Protein AF-A0A151WN27-F1 (afdb_monomer)

Structure (mmCIF, N/CA/C/O backbone):
data_AF-A0A151WN27-F1
#
_entry.id   AF-A0A151WN27-F1
#
loop_
_atom_site.group_PDB
_atom_site.id
_atom_site.type_symbol
_atom_site.label_atom_id
_atom_site.label_alt_id
_atom_site.label_comp_id
_atom_site.label_asym_id
_atom_site.label_entity_id
_atom_site.label_seq_id
_atom_site.pdbx_PDB_ins_code
_atom_site.Cartn_x
_atom_site.Cartn_y
_atom_site.Cartn_z
_atom_site.occupancy
_atom_site.B_iso_or_equiv
_atom_site.auth_seq_id
_atom_site.auth_comp_id
_atom_site.auth_asym_id
_atom_site.auth_atom_id
_atom_site.pdbx_PDB_model_num
ATOM 1 N N . MET A 1 1 ? -9.977 -2.188 6.586 1.00 88.25 1 MET A N 1
ATOM 2 C CA . MET A 1 1 ? -9.672 -2.296 5.140 1.00 88.25 1 MET A CA 1
ATOM 3 C C . MET A 1 1 ? -8.183 -2.071 4.954 1.00 88.25 1 MET A C 1
ATOM 5 O O . MET A 1 1 ? -7.640 -1.204 5.632 1.00 88.25 1 MET A O 1
ATOM 9 N N . ASN A 1 2 ? -7.547 -2.864 4.099 1.00 93.75 2 ASN A N 1
ATOM 10 C CA . ASN A 1 2 ? -6.131 -2.762 3.738 1.00 93.75 2 ASN A CA 1
ATOM 11 C C . ASN A 1 2 ? -6.013 -2.983 2.215 1.00 93.75 2 ASN A C 1
ATOM 13 O O . ASN A 1 2 ? -6.877 -3.652 1.642 1.00 93.75 2 ASN A O 1
ATOM 17 N N . ALA A 1 3 ? -5.002 -2.423 1.561 1.00 96.06 3 ALA A N 1
ATOM 18 C CA . ALA A 1 3 ? -4.639 -2.762 0.192 1.00 96.06 3 ALA A CA 1
ATOM 19 C C . ALA A 1 3 ? -3.129 -2.873 0.005 1.00 96.06 3 ALA A C 1
ATOM 21 O O . ALA A 1 3 ? -2.354 -2.182 0.662 1.00 96.06 3 ALA A O 1
ATOM 22 N N . ILE A 1 4 ? -2.749 -3.707 -0.958 1.00 97.31 4 ILE A N 1
ATOM 23 C CA . ILE A 1 4 ? -1.403 -3.754 -1.515 1.00 97.31 4 ILE A CA 1
ATOM 24 C C . ILE A 1 4 ? -1.412 -2.990 -2.832 1.00 97.31 4 ILE A C 1
ATOM 26 O O . ILE A 1 4 ? -2.273 -3.228 -3.685 1.00 97.31 4 ILE A O 1
ATOM 30 N N . PHE A 1 5 ? -0.441 -2.104 -2.993 1.00 96.56 5 PHE A N 1
ATOM 31 C CA . PHE A 1 5 ? -0.191 -1.337 -4.201 1.00 96.56 5 PHE A CA 1
ATOM 32 C C . PHE A 1 5 ? 1.016 -1.917 -4.923 1.00 96.56 5 PHE A C 1
ATOM 34 O O . PHE A 1 5 ? 1.958 -2.360 -4.275 1.00 96.56 5 PHE A O 1
ATOM 41 N N . HIS A 1 6 ? 0.974 -1.917 -6.249 1.00 96.75 6 HIS A N 1
ATOM 42 C CA . HIS A 1 6 ? 2.078 -2.327 -7.104 1.00 96.75 6 HIS A CA 1
ATOM 43 C C . HIS A 1 6 ? 2.456 -1.177 -8.032 1.00 96.75 6 HIS A C 1
ATOM 45 O O . HIS A 1 6 ? 1.628 -0.714 -8.817 1.00 96.75 6 HIS A O 1
ATOM 51 N N . TYR A 1 7 ? 3.716 -0.764 -7.980 1.00 94.88 7 TYR A N 1
ATOM 52 C CA . TYR A 1 7 ? 4.278 0.267 -8.842 1.00 94.88 7 TYR A CA 1
ATOM 53 C C . TYR A 1 7 ? 5.344 -0.360 -9.734 1.00 94.88 7 TYR A C 1
ATOM 55 O O . TYR A 1 7 ? 6.431 -0.682 -9.270 1.00 94.88 7 TYR A O 1
ATOM 63 N N . GLY A 1 8 ? 5.039 -0.538 -11.015 1.00 94.94 8 GLY A N 1
ATOM 64 C CA . GLY A 1 8 ? 5.943 -1.188 -11.961 1.00 94.94 8 GLY A CA 1
ATOM 65 C C . GLY A 1 8 ? 5.269 -1.443 -13.302 1.00 94.94 8 GLY A C 1
ATOM 66 O O . GLY A 1 8 ? 4.047 -1.337 -13.423 1.00 94.94 8 GLY A O 1
ATOM 67 N N . SER A 1 9 ? 6.068 -1.764 -14.315 1.00 92.81 9 SER A N 1
ATOM 68 C CA . SER A 1 9 ? 5.593 -2.121 -15.661 1.00 92.81 9 SER A CA 1
ATOM 69 C C . SER A 1 9 ? 5.040 -3.549 -15.720 1.00 92.81 9 SER A C 1
ATOM 71 O O . SER A 1 9 ? 4.129 -3.826 -16.501 1.00 92.81 9 SER A O 1
ATOM 73 N N . CYS A 1 10 ? 5.570 -4.452 -14.892 1.00 92.69 10 CYS A N 1
ATOM 74 C CA . CYS A 1 10 ? 5.176 -5.854 -14.793 1.00 92.69 10 CYS A CA 1
ATOM 75 C C . CYS A 1 10 ? 5.439 -6.396 -13.377 1.00 92.69 10 CYS A C 1
ATOM 77 O O . CYS A 1 10 ? 6.019 -5.709 -12.543 1.00 92.69 10 CYS A O 1
ATOM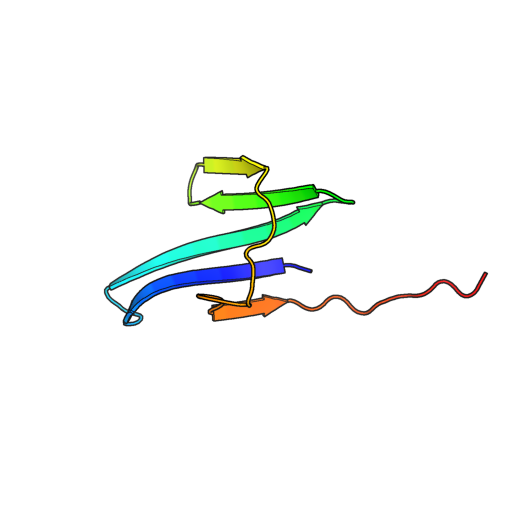 79 N N . VAL A 1 11 ? 5.016 -7.636 -13.112 1.00 90.56 11 VAL A N 1
ATOM 80 C CA . VAL A 1 11 ? 5.137 -8.279 -11.787 1.00 90.56 11 VAL A CA 1
ATOM 81 C C . VAL A 1 11 ? 6.576 -8.618 -11.381 1.00 90.56 11 VAL A C 1
ATOM 83 O O . VAL A 1 11 ? 6.835 -8.828 -10.201 1.00 90.56 11 VAL A O 1
ATOM 86 N N . GLU A 1 12 ? 7.496 -8.703 -12.343 1.00 95.19 12 GLU A N 1
ATOM 87 C CA . GLU A 1 12 ? 8.912 -9.023 -12.104 1.00 95.19 12 GLU A CA 1
ATOM 88 C C . GLU A 1 12 ? 9.746 -7.765 -11.812 1.00 95.19 12 GLU A C 1
ATOM 90 O O . GLU A 1 12 ? 10.771 -7.842 -11.141 1.00 95.19 12 GLU A O 1
ATOM 95 N N . GLU A 1 13 ? 9.288 -6.601 -12.284 1.00 93.62 13 GLU A N 1
ATOM 96 C CA . GLU A 1 13 ? 9.987 -5.314 -12.211 1.00 93.62 13 GLU A CA 1
ATOM 97 C C . GLU A 1 13 ? 9.082 -4.255 -11.570 1.00 93.62 13 GLU A C 1
ATOM 99 O O . GLU A 1 13 ? 8.666 -3.272 -12.196 1.00 93.62 13 GLU A O 1
ATOM 104 N N . GLY A 1 14 ? 8.743 -4.471 -10.302 1.00 95.56 14 GLY A N 1
ATOM 105 C CA . GLY A 1 14 ? 7.891 -3.555 -9.562 1.00 95.56 14 GLY A CA 1
ATOM 106 C C . GLY A 1 14 ? 8.205 -3.485 -8.081 1.00 95.56 14 GLY A C 1
ATOM 107 O O . GLY A 1 14 ? 8.986 -4.263 -7.537 1.00 95.56 14 GLY A O 1
ATOM 108 N N . HIS A 1 15 ? 7.574 -2.511 -7.439 1.00 97.31 15 HIS A N 1
ATOM 109 C CA . HIS A 1 15 ? 7.675 -2.270 -6.012 1.00 97.31 15 HIS A CA 1
ATOM 110 C C . HIS A 1 15 ? 6.305 -2.362 -5.365 1.00 97.31 15 HIS A C 1
ATOM 112 O O . HIS A 1 15 ? 5.332 -1.785 -5.862 1.00 97.31 15 HIS A O 1
ATOM 118 N N . TYR A 1 16 ? 6.232 -3.078 -4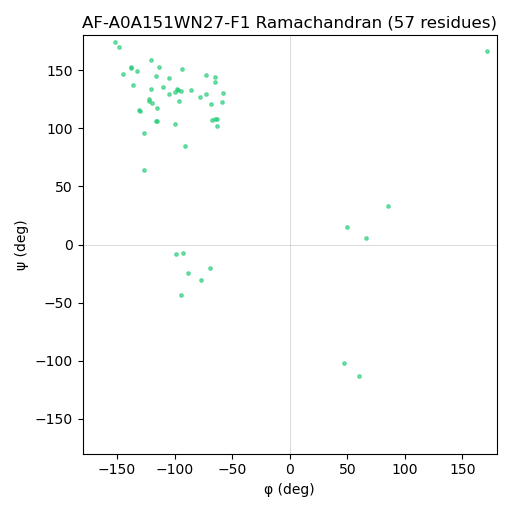.250 1.00 97.38 16 TYR A N 1
ATOM 119 C CA . TYR A 1 16 ? 4.993 -3.253 -3.516 1.00 97.38 16 TYR A CA 1
ATOM 120 C C . TYR A 1 16 ? 5.001 -2.402 -2.256 1.00 97.38 16 TYR A C 1
ATOM 122 O O . TYR A 1 16 ? 5.913 -2.493 -1.441 1.00 97.38 16 TYR A O 1
ATOM 130 N N . THR A 1 17 ? 3.933 -1.635 -2.055 1.00 97.12 17 THR A N 1
ATOM 131 C CA . THR A 1 17 ? 3.669 -0.985 -0.767 1.00 97.12 17 THR A CA 1
ATOM 132 C C . THR A 1 17 ? 2.332 -1.452 -0.214 1.00 97.12 17 THR A C 1
ATOM 134 O O . THR A 1 17 ? 1.470 -1.959 -0.935 1.00 97.12 17 THR A O 1
ATOM 137 N N . SER A 1 18 ? 2.149 -1.312 1.092 1.00 97.19 18 SER A N 1
ATOM 138 C CA . SER A 1 18 ? 0.899 -1.654 1.769 1.00 97.19 18 SER A CA 1
ATOM 139 C C . SER A 1 18 ? 0.282 -0.402 2.374 1.00 97.19 18 SER A C 1
ATOM 141 O O . SER A 1 18 ? 0.990 0.481 2.854 1.00 97.19 18 SER A O 1
ATOM 143 N N . MET A 1 19 ? -1.047 -0.327 2.372 1.00 95.94 19 MET A N 1
ATOM 144 C CA . MET A 1 19 ? -1.776 0.746 3.029 1.00 95.94 19 MET A CA 1
ATOM 145 C C . MET A 1 19 ? -2.893 0.190 3.899 1.00 95.94 19 MET A C 1
ATOM 147 O O . MET A 1 19 ? -3.875 -0.373 3.409 1.00 95.94 19 MET A O 1
ATOM 151 N N . CYS A 1 20 ? -2.782 0.404 5.205 1.00 95.00 20 CYS A N 1
ATOM 152 C CA . CYS A 1 20 ? -3.754 -0.064 6.179 1.00 95.00 20 CYS A CA 1
ATOM 153 C C . CYS A 1 20 ? -4.482 1.103 6.851 1.00 95.00 20 CYS A C 1
ATOM 155 O O . CYS A 1 20 ? -3.980 2.225 6.958 1.00 95.00 20 CYS A O 1
ATOM 157 N N . ARG A 1 21 ? -5.713 0.832 7.291 1.00 92.44 21 ARG A N 1
ATOM 158 C CA . ARG A 1 21 ? -6.498 1.775 8.086 1.00 92.44 21 ARG A CA 1
ATOM 159 C C . ARG A 1 21 ? -6.346 1.465 9.567 1.00 92.44 21 ARG A C 1
ATOM 161 O O . ARG A 1 21 ? -6.729 0.380 10.000 1.00 92.44 21 ARG A O 1
ATOM 168 N N . GLU A 1 22 ? -5.909 2.453 10.334 1.00 90.44 22 GLU A N 1
ATOM 169 C CA . GLU A 1 22 ? -5.891 2.432 11.794 1.00 90.44 22 GLU A CA 1
ATOM 170 C C . GLU A 1 22 ? -6.841 3.522 12.315 1.00 90.44 22 GLU A C 1
ATOM 172 O O . GLU A 1 22 ? -6.588 4.724 12.197 1.00 90.44 22 GLU A O 1
ATOM 177 N N . GLY A 1 23 ? -8.006 3.111 12.829 1.00 88.81 23 GLY A N 1
ATOM 178 C CA . GLY A 1 23 ? -9.073 4.038 13.217 1.00 88.81 23 GLY A CA 1
ATOM 179 C C . GLY A 1 23 ? -9.566 4.888 12.036 1.00 88.81 23 GLY A C 1
ATOM 180 O O . GLY A 1 23 ? -10.185 4.384 11.093 1.00 88.81 23 GLY A O 1
ATOM 181 N N . THR A 1 24 ? -9.322 6.198 12.092 1.00 89.00 24 THR A N 1
ATOM 182 C CA . THR A 1 24 ? -9.6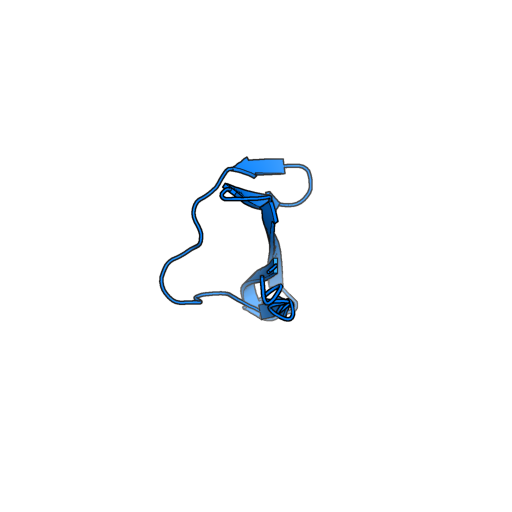27 7.154 11.009 1.00 89.00 24 THR A CA 1
ATOM 183 C C . THR A 1 24 ? -8.417 7.496 10.143 1.00 89.00 24 THR A C 1
ATOM 185 O O . THR A 1 24 ? -8.581 8.157 9.121 1.00 89.00 24 THR A O 1
ATOM 188 N N . SER A 1 25 ? -7.220 7.053 10.532 1.00 93.44 25 SER A N 1
ATOM 189 C CA . SER A 1 25 ? -5.977 7.338 9.821 1.00 93.44 25 SER A CA 1
ATOM 190 C C . SER A 1 25 ? -5.639 6.229 8.836 1.00 93.44 25 SER A C 1
ATOM 192 O O . SER A 1 25 ? -5.963 5.058 9.038 1.00 93.44 25 SER A O 1
ATOM 194 N N . TRP A 1 26 ? -4.954 6.622 7.773 1.00 95.00 26 TRP A N 1
ATOM 195 C CA . TRP A 1 26 ? -4.366 5.713 6.806 1.00 95.00 26 TRP A CA 1
ATOM 196 C C . TRP A 1 26 ? -2.848 5.756 6.948 1.00 95.00 26 TRP A C 1
ATOM 198 O O . TRP A 1 26 ? -2.251 6.828 7.103 1.00 95.00 26 TRP A O 1
ATOM 208 N N . ILE A 1 27 ? -2.245 4.576 6.939 1.00 96.69 27 ILE A N 1
ATOM 209 C CA . ILE A 1 27 ? -0.814 4.376 7.127 1.00 96.69 27 ILE A CA 1
ATOM 210 C C . ILE A 1 27 ? -0.304 3.645 5.897 1.00 96.69 27 ILE A C 1
ATOM 212 O O . ILE A 1 27 ? -0.846 2.602 5.537 1.00 96.69 27 ILE A O 1
ATOM 216 N N . GLU A 1 28 ? 0.708 4.212 5.254 1.00 96.44 28 GLU A N 1
ATOM 217 C CA . GLU A 1 28 ? 1.484 3.549 4.214 1.00 96.44 28 GLU A CA 1
ATOM 218 C C . GLU A 1 28 ? 2.718 2.911 4.853 1.00 96.44 28 GLU A C 1
ATOM 220 O O . GLU A 1 28 ? 3.422 3.539 5.649 1.00 96.44 28 GLU A O 1
ATOM 225 N N . THR A 1 29 ? 2.951 1.655 4.501 1.00 97.50 29 THR A N 1
ATOM 226 C CA . THR A 1 29 ? 4.143 0.888 4.843 1.00 97.50 29 THR A CA 1
ATOM 227 C C . THR A 1 29 ? 4.884 0.574 3.552 1.00 97.50 29 THR A C 1
ATOM 229 O O . THR A 1 29 ? 4.341 -0.115 2.681 1.00 97.50 29 THR A O 1
ATOM 232 N N . ASP A 1 30 ? 6.099 1.090 3.451 1.00 97.38 30 ASP A N 1
ATOM 233 C CA . ASP A 1 30 ? 7.005 0.968 2.315 1.00 97.38 30 ASP A CA 1
ATOM 234 C C . ASP A 1 30 ? 8.343 0.423 2.836 1.00 97.38 30 ASP A C 1
ATOM 236 O O . ASP A 1 30 ? 9.149 1.164 3.401 1.00 97.38 30 ASP A O 1
ATOM 240 N N . ASP A 1 31 ? 8.523 -0.896 2.744 1.00 97.38 31 ASP A N 1
ATOM 241 C CA . ASP A 1 31 ? 9.625 -1.651 3.348 1.00 97.38 31 ASP A CA 1
ATOM 242 C C . ASP A 1 31 ? 9.870 -1.293 4.827 1.00 97.38 31 ASP A C 1
ATOM 244 O O . ASP A 1 31 ? 9.150 -1.732 5.725 1.00 97.38 31 ASP A O 1
ATOM 248 N N . VAL A 1 32 ? 10.900 -0.487 5.091 1.00 97.69 32 VAL A N 1
ATOM 249 C CA . VAL A 1 32 ? 11.313 -0.042 6.432 1.00 97.69 32 VAL A CA 1
ATOM 250 C C . VAL A 1 32 ? 10.684 1.292 6.845 1.00 97.69 32 VAL A C 1
ATOM 252 O O . VAL A 1 32 ? 10.854 1.733 7.982 1.00 97.69 32 VAL A O 1
ATOM 255 N N . GLN A 1 33 ? 9.977 1.958 5.933 1.00 98.12 33 GLN A N 1
ATOM 256 C CA . GLN A 1 33 ? 9.342 3.251 6.149 1.00 98.12 33 GLN A CA 1
ATOM 257 C C . GLN A 1 33 ? 7.862 3.081 6.486 1.00 98.12 33 GLN A C 1
ATOM 259 O O . GLN A 1 33 ? 7.118 2.358 5.827 1.00 98.12 33 GLN A O 1
ATOM 264 N N . VAL A 1 34 ? 7.420 3.803 7.515 1.00 97.44 34 VAL A N 1
ATOM 265 C CA . VAL A 1 34 ? 6.023 3.826 7.952 1.00 97.44 34 VAL A CA 1
ATOM 266 C C . VAL A 1 34 ? 5.594 5.274 8.092 1.00 97.44 34 VAL A C 1
ATOM 268 O O . VAL A 1 34 ? 6.113 6.003 8.940 1.00 97.44 34 VAL A O 1
ATOM 271 N N . ILE A 1 35 ? 4.642 5.701 7.264 1.00 97.19 35 ILE A N 1
ATOM 272 C CA . ILE A 1 35 ? 4.180 7.090 7.235 1.00 97.19 35 ILE A CA 1
ATOM 273 C C . ILE A 1 35 ? 2.656 7.176 7.238 1.00 97.19 35 ILE A C 1
ATOM 275 O O . ILE A 1 35 ? 1.949 6.331 6.693 1.00 97.19 35 ILE A O 1
ATOM 279 N N . LYS A 1 36 ? 2.121 8.246 7.832 1.00 96.25 36 LYS A N 1
ATOM 280 C CA . LYS A 1 36 ? 0.699 8.585 7.691 1.00 96.25 36 LYS A CA 1
ATOM 281 C C . LYS A 1 36 ? 0.477 9.229 6.327 1.00 96.25 36 LYS A C 1
ATOM 283 O O . LYS A 1 36 ? 1.126 10.220 6.003 1.00 96.25 36 LYS A O 1
ATOM 288 N N . LYS A 1 37 ? -0.464 8.702 5.549 1.00 92.81 37 LYS A N 1
ATOM 289 C CA . LYS A 1 37 ? -0.738 9.154 4.177 1.00 92.81 37 LYS A CA 1
ATOM 290 C C . LYS A 1 37 ? -2.225 9.060 3.885 1.00 92.81 37 LYS A C 1
ATOM 292 O O . LYS A 1 37 ? -2.880 8.171 4.399 1.00 92.81 37 LYS A O 1
ATOM 297 N N . GLN A 1 38 ? -2.779 9.963 3.080 1.00 91.81 38 GLN A N 1
ATOM 298 C CA . GLN A 1 38 ? -4.189 9.882 2.677 1.00 91.81 38 GLN A CA 1
ATOM 299 C C . GLN A 1 38 ? -4.412 8.756 1.668 1.00 91.81 38 GLN A C 1
ATOM 301 O O . GLN A 1 38 ? -3.559 8.519 0.815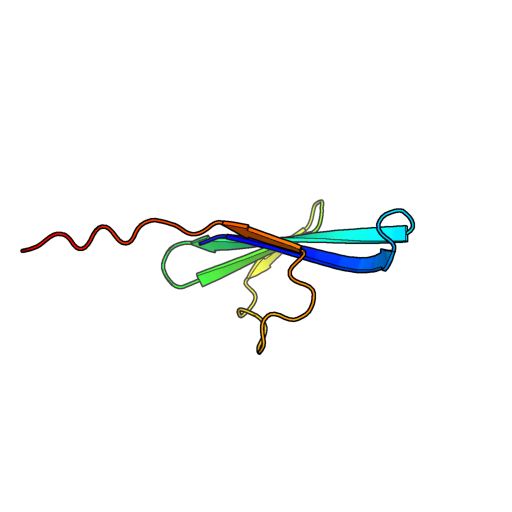 1.00 91.81 38 GLN A O 1
ATOM 306 N N . TRP A 1 39 ? -5.577 8.106 1.735 1.00 90.75 39 TRP A N 1
ATOM 307 C CA . TRP A 1 39 ? -5.951 7.094 0.748 1.00 90.75 39 TRP A CA 1
ATOM 308 C C . TRP A 1 39 ? -5.945 7.694 -0.669 1.00 90.75 39 TRP A C 1
ATOM 310 O O . TRP A 1 39 ? -6.534 8.764 -0.874 1.00 90.75 39 TRP A O 1
ATOM 320 N N . PRO A 1 40 ? -5.298 7.044 -1.652 1.00 87.56 40 PRO A N 1
ATOM 321 C CA . PRO A 1 40 ? -5.203 7.581 -2.999 1.00 87.56 40 PRO A CA 1
ATOM 322 C C . PRO A 1 40 ? -6.577 7.660 -3.669 1.00 87.56 40 PRO A C 1
ATOM 324 O O . PRO A 1 40 ? -7.456 6.811 -3.498 1.00 87.56 40 PRO A O 1
ATOM 327 N N . ARG A 1 41 ? -6.769 8.705 -4.476 1.00 85.56 41 ARG A N 1
ATOM 328 C CA . ARG A 1 41 ? -7.992 8.861 -5.268 1.00 85.56 41 ARG A CA 1
ATOM 329 C C . ARG A 1 41 ? -7.984 7.861 -6.425 1.00 85.56 41 ARG A C 1
ATOM 331 O O . ARG A 1 41 ? -7.033 7.822 -7.195 1.00 85.56 41 ARG A O 1
ATOM 338 N N . GLY A 1 42 ? -9.076 7.109 -6.572 1.00 78.06 42 GLY A N 1
ATOM 339 C CA . GLY A 1 42 ? -9.374 6.372 -7.804 1.00 78.06 42 GLY A CA 1
ATOM 340 C C . GLY A 1 42 ? -8.741 4.989 -7.964 1.00 78.06 42 GLY A C 1
ATOM 341 O O . GLY A 1 42 ? -8.447 4.630 -9.093 1.00 78.06 42 GLY A O 1
ATOM 342 N N . ALA A 1 43 ? -8.543 4.221 -6.884 1.00 75.81 43 ALA A N 1
ATOM 343 C CA . ALA A 1 43 ? -8.107 2.808 -6.898 1.00 75.81 43 ALA A CA 1
ATOM 344 C C . ALA A 1 43 ? -6.872 2.476 -7.768 1.00 75.81 43 ALA A C 1
ATOM 346 O O . ALA A 1 43 ? -6.614 1.312 -8.067 1.00 75.81 43 ALA A O 1
ATOM 347 N N . LYS A 1 44 ? -6.113 3.495 -8.175 1.00 82.00 44 LYS A N 1
ATOM 348 C CA . LYS A 1 44 ? -4.974 3.352 -9.067 1.00 82.00 44 LYS A CA 1
ATOM 349 C C . LYS A 1 44 ? -3.892 2.534 -8.367 1.00 82.00 44 LYS A C 1
ATOM 351 O O . LYS A 1 44 ? -3.673 2.712 -7.170 1.00 82.00 44 LYS A O 1
ATOM 356 N N . ASP A 1 45 ? -3.258 1.644 -9.123 1.00 92.00 45 ASP A N 1
ATOM 357 C CA . ASP A 1 45 ? -2.116 0.835 -8.690 1.00 92.00 45 ASP A CA 1
ATOM 358 C C . ASP A 1 45 ? -2.440 -0.194 -7.580 1.00 92.00 45 ASP A C 1
ATOM 360 O O . ASP A 1 45 ? -1.546 -0.892 -7.106 1.00 92.00 45 ASP A O 1
ATOM 364 N N . ILE A 1 46 ? -3.716 -0.359 -7.189 1.00 94.69 46 ILE A N 1
ATOM 365 C CA . ILE A 1 46 ? -4.134 -1.417 -6.255 1.00 94.69 46 ILE A CA 1
ATOM 366 C C . ILE A 1 46 ? -3.984 -2.779 -6.935 1.00 94.69 46 ILE A C 1
ATOM 368 O O . ILE A 1 46 ? -4.641 -3.068 -7.933 1.00 94.69 46 ILE A O 1
ATOM 372 N N . SER A 1 47 ? -3.166 -3.638 -6.333 1.00 95.56 47 SER A N 1
ATOM 373 C CA . SER A 1 47 ? -2.967 -5.027 -6.744 1.00 95.56 47 SER A CA 1
ATOM 374 C C . SER A 1 47 ? -3.876 -5.982 -5.963 1.00 95.56 47 SER A C 1
ATOM 376 O O . SER A 1 47 ? -4.501 -6.866 -6.546 1.00 95.56 47 SER A O 1
ATOM 378 N N . ILE A 1 48 ? -4.001 -5.788 -4.644 1.00 96.44 48 ILE A N 1
ATOM 379 C CA . ILE A 1 48 ? -4.807 -6.650 -3.762 1.00 96.44 48 ILE A CA 1
ATOM 380 C C . ILE A 1 48 ? -5.619 -5.789 -2.797 1.00 96.44 48 ILE A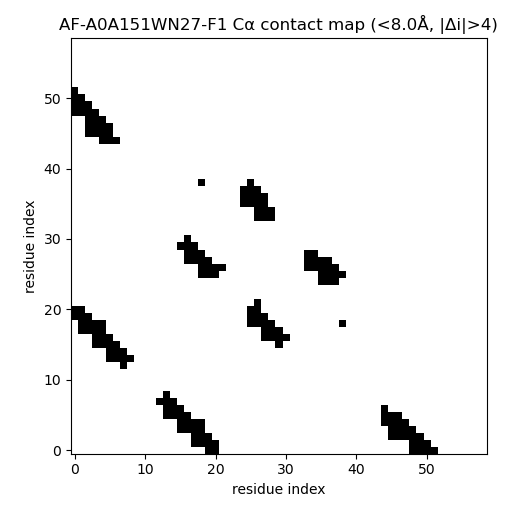 C 1
ATOM 382 O O . ILE A 1 48 ? -5.095 -4.840 -2.215 1.00 96.44 48 ILE A O 1
ATOM 386 N N . LEU A 1 49 ? -6.889 -6.150 -2.583 1.00 95.06 49 LEU A N 1
ATOM 387 C CA . LEU A 1 49 ? -7.800 -5.459 -1.672 1.00 95.06 49 LEU A CA 1
ATOM 388 C C . LEU A 1 49 ? -8.308 -6.387 -0.562 1.00 95.06 49 LEU A C 1
ATOM 390 O O . LEU A 1 49 ? -8.982 -7.380 -0.828 1.00 95.06 49 LEU A O 1
ATOM 394 N N . PHE A 1 50 ? -8.062 -6.017 0.694 1.00 94.06 50 PHE A N 1
ATOM 395 C CA . PHE A 1 50 ? -8.588 -6.706 1.871 1.00 94.06 50 PHE A CA 1
ATOM 396 C C . PHE A 1 50 ? -9.802 -5.962 2.422 1.00 94.06 50 PHE A C 1
ATOM 398 O O . PHE A 1 50 ? -9.697 -4.923 3.095 1.00 94.06 50 PHE A O 1
ATOM 405 N N . LEU A 1 51 ? -10.979 -6.518 2.150 1.00 90.94 51 LEU A N 1
ATOM 406 C CA . LEU A 1 51 ? -12.242 -6.008 2.660 1.00 90.94 51 LEU A CA 1
ATOM 407 C C . LEU A 1 51 ? -12.517 -6.580 4.049 1.00 90.94 51 LEU A C 1
ATOM 409 O O . LEU A 1 51 ? -12.405 -7.779 4.291 1.00 90.94 51 LEU A O 1
ATOM 413 N N . GLN A 1 52 ? -12.903 -5.701 4.968 1.00 86.69 52 GLN A N 1
ATOM 414 C CA . GLN A 1 52 ? -13.384 -6.103 6.281 1.00 86.69 52 GLN A CA 1
ATOM 415 C C . GLN A 1 52 ? -14.906 -6.129 6.241 1.00 86.69 52 GLN A C 1
ATOM 417 O O . GLN A 1 52 ? -15.528 -5.174 5.775 1.00 86.69 52 GLN A O 1
ATOM 422 N N . LYS A 1 53 ? -15.510 -7.204 6.754 1.00 87.38 53 LYS A N 1
ATOM 423 C CA . LYS A 1 53 ? -16.959 -7.257 6.946 1.00 87.38 53 LYS A CA 1
ATOM 424 C C . LYS A 1 53 ? -17.369 -6.119 7.880 1.00 87.38 53 LYS A C 1
ATOM 426 O O . LYS A 1 53 ? -16.886 -6.046 9.010 1.00 87.38 53 LYS A O 1
ATOM 431 N N . ASN A 1 54 ? -18.273 -5.258 7.423 1.00 81.19 54 ASN A N 1
ATOM 432 C CA . ASN A 1 54 ? -18.895 -4.272 8.295 1.00 81.19 54 ASN A CA 1
ATOM 433 C C . ASN A 1 54 ? -19.774 -5.016 9.298 1.00 81.19 54 ASN A C 1
ATOM 435 O O . ASN A 1 54 ? -20.819 -5.561 8.946 1.00 81.19 54 ASN A O 1
ATOM 439 N N . ILE A 1 55 ? -19.321 -5.069 10.547 1.00 79.69 55 ILE A N 1
ATOM 440 C CA . ILE A 1 55 ? -20.146 -5.508 11.665 1.00 79.69 55 ILE A CA 1
ATOM 441 C C . ILE A 1 55 ? -20.794 -4.246 12.214 1.00 79.69 55 ILE A C 1
ATOM 443 O O . ILE A 1 55 ? -20.272 -3.603 13.123 1.00 79.69 55 ILE A O 1
ATOM 447 N N . THR A 1 56 ? -21.916 -3.855 11.6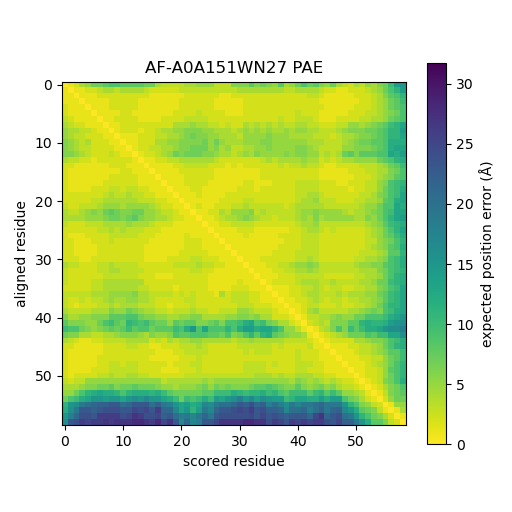19 1.00 72.06 56 THR A N 1
ATOM 448 C CA . THR A 1 56 ? -22.818 -2.907 12.264 1.00 72.06 56 THR A CA 1
ATOM 449 C C . THR A 1 56 ? -23.306 -3.601 13.532 1.00 72.06 56 THR A C 1
ATOM 451 O O . THR A 1 56 ? -24.036 -4.589 13.461 1.00 72.06 56 THR A O 1
ATOM 454 N N . LYS A 1 57 ? -22.846 -3.155 14.705 1.00 59.03 57 LYS A N 1
ATOM 455 C CA . LYS A 1 57 ? -23.546 -3.496 15.942 1.00 59.03 57 LYS A CA 1
ATOM 456 C C . LYS A 1 57 ? -24.901 -2.811 15.813 1.00 59.03 57 LYS A C 1
ATOM 458 O O . LYS A 1 57 ? -24.948 -1.587 15.819 1.00 59.03 57 LYS A O 1
ATOM 463 N N . ASN A 1 58 ? -25.960 -3.586 15.593 1.00 55.44 58 ASN A N 1
ATOM 464 C CA . ASN A 1 58 ? -27.314 -3.090 15.799 1.00 55.44 58 ASN A CA 1
ATOM 465 C C . ASN A 1 58 ? -27.397 -2.769 17.294 1.00 55.44 58 ASN A C 1
ATOM 467 O O . ASN A 1 58 ? -27.403 -3.688 18.113 1.00 55.44 58 ASN A O 1
ATOM 471 N N . ILE A 1 59 ? -27.297 -1.481 17.616 1.00 54.03 59 ILE A N 1
ATOM 472 C CA . ILE A 1 59 ? -27.576 -0.934 18.943 1.00 54.03 59 ILE A CA 1
ATOM 473 C C . ILE A 1 59 ? -29.056 -0.575 18.952 1.00 54.03 59 ILE A C 1
ATOM 475 O O . ILE A 1 59 ? -29.489 0.037 17.948 1.00 54.03 59 ILE A O 1
#

InterPro domains:
  IPR028889 Ubiquitin specific protease UPS, catalytic domain [PS50235] (1-54)
  IPR038765 Papain-like cysteine peptidase superfamily [SSF54001] (4-39)

Secondary structure (DSSP, 8-state):
-EEEEEEESSSSSEEEEEEEEETTEEEEEETTEEEE-PPPTT-TTEEEEEPPP------

Sequence (59 aa):
MNAIFHYGSCVEEGHYTSMCREGTSWIETDDVQVIKKQWPRGAKDISILFLQKNITKNI

Radius of gyration: 13.45 Å; Cα contacts (8 Å, |Δi|>4): 89; chains: 1; bounding box: 39×19×35 Å

Foldseek 3Di:
DKFKFWAAPDPVGIAIWIWDDDPPWIWIGGPPDIDTDDDDPDCPRTPDDDDDPDPPPPD

Solvent-accessible surface area (backbone atoms only — not comparable to full-atom values): 3738 Å² total; per-residue (Å²): 84,36,36,33,33,49,53,58,92,47,94,90,57,54,46,71,36,38,39,40,56,57,91,92,45,35,36,37,40,47,91,94,45,76,44,80,44,80,82,76,83,79,73,68,52,59,72,44,79,47,82,62,84,83,7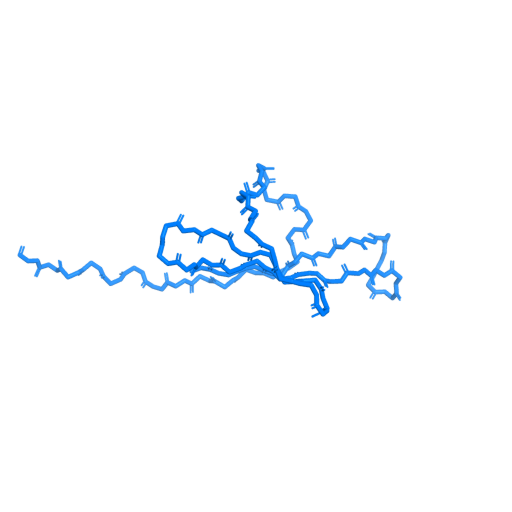7,76,75,86,123

pLDDT: mean 90.49, std 9.84, range [54.03, 98.12]

Organism: NCBI:txid64791

Nearest PDB structures (foldseek):
  5cvm-assembly1_A  TM=9.217E-01  e=1.298E-01  Homo sapiens
  5cvo-assembly2_E  TM=6.576E-01  e=1.745E-01  Homo sapiens
  6bi8-assembly1_A  TM=8.060E-01  e=4.499E-01  Human betacoronavirus 2c EMC/2012
  4wur-assembly1_A  TM=7.992E-01  e=4.241E-01  Betacoronavirus England 1
  5v69-assembly1_A  TM=8.100E-01  e=8.628E-01  Human betacoronavirus 2c EMC/2012

Mean predicted aligned error: 4.77 Å

=== Feature glossary ===
A reading guide for the features in this record.

Start from the sequence.

  · Sequence gives the chain of amino acids in standard one-letter code (A=alanine, C=cysteine, …, Y=tyrosine), read N→C. It is the only feature that is directly encoded by the gene; all structural features are derived from the folded form of this sequence.

Fold it, and you get atomic coordinates and the backbone conformation that goes with them.

  · Structure coordinates are given as an mmCIF _atom_site loop: one row per atom with element, residue name, chain id, sequence number, and x/y/z position in Å. Only the four main-chain atoms per residue are included here; side chains are omitted to keep the record compact.

  · Backbone dihedral angles. Every residue except chain termini has a φ (preceding-C → N → Cα → C) and a ψ (N → Cα → C → next-N). They are reported in degrees following the IUPAC sign convention. Secondary structure is essentially a statement about which (φ, ψ) basi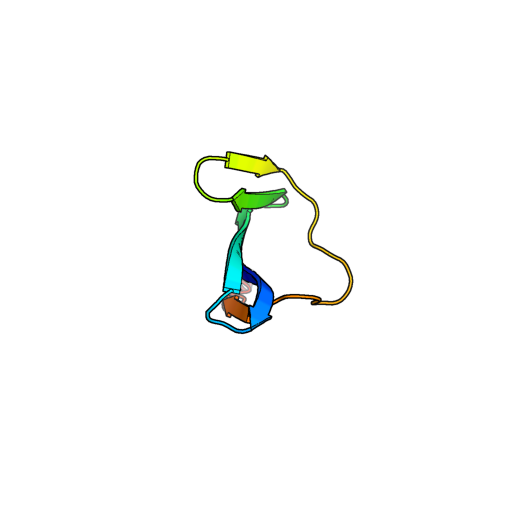n each residue occupies.

  · Eight-state secondary structure (DSSP): H is the canonical α-helix, G the tighter 3₁₀-helix, I the wider π-helix; E/B are β-structure, T and S are turns and bends, and '-' is everything else. DSSP derives these from the pattern of main-chain N–H···O=C hydrogen bonds, not from the sequence.

  · SS3 is a coarse helix/strand/coil call (letters a/b/c) made by the P-SEA algorithm from inter-Cα distances and dihedrals. It is less detailed than DSSP but needs only Cα positions.

Summarize the fold with a handful of shape descriptors and a per-residue structural alphabet.

  · Radius of gyration (Rg) is the root-mean-square distance of Cα atoms from their centroid — a single number for overall size and compactness. A globular domain of N residues has Rg ≈ 2.2·N^0.38 Å; an extended or disordered chain has a much larger Rg. The Cα contact count is the number of residue pairs whose Cα atoms are within 8 Å and are more than four positions apart in sequence — a standard proxy for tertiary packing density. The bounding box is the smallest axis-aligned box enclosing all Cα atoms.

  · 3Di is Foldseek's structural alphabet. Each residue is assigned one of twenty discrete states based on how its Cα sits relative to its spatial (not sequential) neighbors. Aligning 3Di strings finds structural homologs roughly as well as full 3D superposition, but orders of magnitude faster.

  · Solvent-accessible surface area (SASA) is the area in Å² traced out by the centre of a 1.4 Å probe sphere (a water molecule) rolled over the protein's van der Waals surface (Shrake–Rupley / Lee–Richards construction). Buried residues have near-zero SASA; fully exposed residues can exceed 200 Å². The total SASA scales roughly with the number of surface residues.

Ask how reliable the model is.

  · For AlphaFold models, the B-factor field carries pLDDT — the model's own estimate of local accuracy on a 0–100 scale. Regions with pLDDT<50 should be treated as essentially unmodeled; they often correspond to intrinsically disordered segments.

  · For experimental (PDB) structures, the B-factor (temperature factor) quantifies the positional spread of each atom in the crystal — a combination of thermal vibration and static disorder — in units of Å². High B-factors mark flexible loops or poorly resolved regions; low B-factors mark the rigid, well-ordered core.

  · Predicted Aligned Error (PAE) is an AlphaFold confidence matrix: entry (i, j) is the expected error in the position of residue j, in ångströms, when the prediction is superimposed on the true structure at residue i. Low PAE within a block of residues means that block is internally rigid and well-predicted; high PAE between two blocks means their relative placement is uncertain even if each block individually is confident.

Place it in context: what it resembles, what it is annotated as, and how it looks.

  · Structural nearest neighbors (via Foldseek easy-search vs the PDB). Reported per hit: target PDB id, E-value, and alignment TM-score. A TM-score above ~0.5 is the conventional threshold for 'same fold'.

  · Functional annotations link the protein to curated databases. InterPro entries identify conserved domains and families by matching the sequence against member-database signatures (Pfam, PROSITE, CDD, …). Gene Ontology (GO) terms describe molecular function, biological process, and cellular component in a controlled vocabulary. CATH places the structure in a hierarchical fold classification (Class/Architecture/Topology/Homologous-superfamily). The organism is the source species.

  · The contact map is 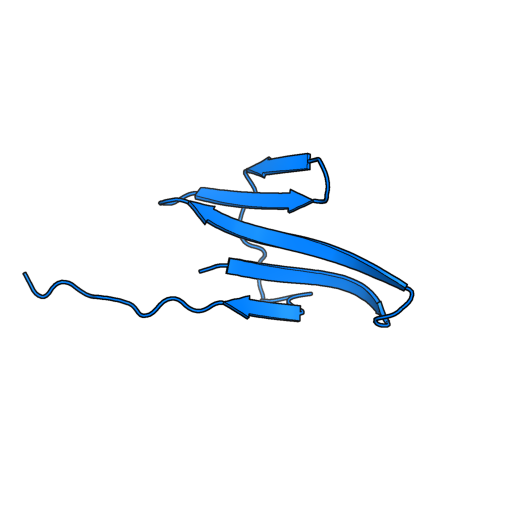a binary N×N matrix image: pixel (i, j) is dark where Cα_i and Cα_j are within 8 Å and |i−j|>4. Because the |i−j|>4 filter removes local helical contacts, off-diagonal stripes parallel to the main diagonal indicate parallel β-sheets; stripes perpendicular to it indicate antiparallel β-sheets. The Ramachandran plot scatters every residue's (φ, ψ) pair against the sterically allowed regions. The PAE heatmap renders the predicted-aligned-error matrix.

  · Six rendered views show the 3D structure from the faces of a cube — i.e. along ±x, ±y, ±z. Rendering representation is drawn randomly per protein from cartoon (secondary-structure ribbons), sticks (backbone bonds), or molecular surface; coloring is either N→C rainbow (blue at the N-terminus through red at the C-terminus) or one color per chain.